Protein AF-A0A937Z540-F1 (afdb_monomer)

Nearest PDB structures (foldseek):
  5jjv-assembly1_B-2  TM=7.832E-01  e=4.335E-05  Helicobacter pylori 26695
  5jk0-assembly1_C  TM=7.609E-01  e=8.771E-05  Helicobacter pylori 26695
  5jjv-assembly1_A-2  TM=7.611E-01  e=1.133E-04  Helicobacter pylori 26695
  5jk0-assembly1_D  TM=7.315E-01  e=2.293E-04  Helicobacter pylori 26695

Solvent-accessible surface area (backbone atoms only — not comparable to full-atom values): 10907 Å² total; per-residue (Å²): 138,84,93,72,89,84,81,83,78,87,76,81,78,77,75,87,74,79,82,88,83,77,84,85,82,80,87,87,90,81,76,81,74,90,76,66,92,85,75,75,67,95,77,82,74,92,72,78,92,67,80,80,84,71,78,83,74,76,74,77,68,76,77,81,81,67,86,66,76,77,88,74,80,51,72,71,56,48,50,54,57,51,67,70,45,59,59,88,42,70,67,25,28,43,52,45,25,51,54,42,42,31,66,68,51,66,48,51,72,76,50,60,75,67,63,52,81,87,34,54,40,71,55,99,90,40,50,43,36,40,52,40,73,64,36,84,94,64,40,64,45,76,41,62,49,48,71,71,37,28,56,40,41,47,59,28,52,59,59,67,76,106

Radius of gyration: 33.43 Å; Cα contacts (8 Å, |Δi|>4): 104; chains: 1; bounding box: 80×40×74 Å

pLDDT: mean 71.73, std 20.48, range [31.3, 93.94]

Mean predicted aligned error: 18.15 Å

Sequence (162 aa):
MSWSHIRPPLAAIPPPSCGIDAPACWSLAGLCPPARLRDMMPGTCPSRYHPCGGPPVRRDRPQQTSSRAQDALTEGQLDALLDAVNARYPSGKRNLALLLVMADAGLRVSEAVSLKTTDLVVEGGQYTHINIRRGKGGKPGRVALTTRAAAKLGGWLDARAK

Structure (mmCIF, N/CA/C/O backbone):
data_AF-A0A937Z540-F1
#
_entry.id   AF-A0A937Z540-F1
#
loop_
_atom_site.group_PDB
_atom_site.id
_atom_site.type_symbol
_atom_site.label_atom_id
_atom_site.label_alt_id
_atom_site.label_comp_id
_atom_site.label_asym_id
_atom_site.label_entity_id
_atom_site.label_seq_id
_atom_site.pdbx_PDB_ins_code
_atom_site.Cartn_x
_atom_site.Cartn_y
_atom_site.Cartn_z
_atom_site.occupancy
_atom_site.B_iso_or_equiv
_atom_site.auth_seq_id
_atom_site.auth_comp_id
_atom_site.auth_asym_id
_atom_site.auth_atom_id
_atom_site.pdbx_PDB_model_num
ATOM 1 N N . MET A 1 1 ? 57.027 -16.711 -19.487 1.00 38.41 1 MET A N 1
ATOM 2 C CA . MET A 1 1 ? 57.657 -15.399 -19.758 1.00 38.41 1 MET A CA 1
ATOM 3 C C . MET A 1 1 ? 56.618 -14.334 -19.436 1.00 38.41 1 MET A C 1
ATOM 5 O O . MET A 1 1 ? 55.658 -14.185 -20.166 1.00 38.41 1 MET A O 1
ATOM 9 N N . SER A 1 2 ? 56.564 -13.919 -18.173 1.00 41.28 2 SER A N 1
ATOM 10 C CA . SER A 1 2 ? 57.190 -12.682 -17.672 1.00 41.28 2 SER A CA 1
ATOM 11 C C . SER A 1 2 ? 56.261 -11.478 -17.852 1.00 41.28 2 SER A C 1
ATOM 13 O O . SER A 1 2 ? 56.454 -10.659 -18.744 1.00 41.28 2 SER A O 1
ATOM 15 N N . TRP A 1 3 ? 55.254 -11.385 -16.981 1.00 35.97 3 TRP A N 1
ATOM 16 C CA . TRP A 1 3 ? 54.503 -10.154 -16.749 1.00 35.97 3 TRP A CA 1
ATOM 17 C C . TRP A 1 3 ? 55.115 -9.491 -15.514 1.00 35.97 3 TRP A C 1
ATOM 19 O O . TRP A 1 3 ? 54.797 -9.819 -14.372 1.00 35.97 3 TRP A O 1
ATOM 29 N N . SER A 1 4 ? 56.111 -8.655 -15.781 1.00 45.41 4 SER A N 1
ATOM 30 C CA . SER A 1 4 ? 56.871 -7.889 -14.800 1.00 45.41 4 SER A CA 1
ATOM 31 C C . SER A 1 4 ? 56.387 -6.441 -14.814 1.00 45.41 4 SER A C 1
ATOM 33 O O . SER A 1 4 ? 56.069 -5.920 -15.880 1.00 45.41 4 SER A O 1
ATOM 35 N N . HIS A 1 5 ? 56.448 -5.802 -13.639 1.00 49.25 5 HIS A N 1
ATOM 36 C CA . HIS A 1 5 ? 56.230 -4.370 -13.368 1.00 49.25 5 HIS A CA 1
ATOM 37 C C . HIS A 1 5 ? 54.733 -3.994 -13.246 1.00 49.25 5 HIS A C 1
ATOM 39 O O . HIS A 1 5 ? 53.950 -4.240 -14.144 1.00 49.25 5 HIS A O 1
ATOM 45 N N . ILE A 1 6 ? 54.210 -3.414 -12.159 1.00 50.84 6 ILE A N 1
ATOM 46 C CA . ILE A 1 6 ? 54.780 -2.490 -11.170 1.00 50.84 6 ILE A CA 1
ATOM 47 C C . ILE A 1 6 ? 54.065 -2.738 -9.822 1.00 50.84 6 ILE A C 1
ATOM 49 O O . ILE A 1 6 ? 52.863 -2.519 -9.700 1.00 50.84 6 ILE A O 1
ATOM 53 N N . ARG A 1 7 ? 54.802 -3.191 -8.799 1.00 53.50 7 ARG A N 1
ATOM 54 C CA . ARG A 1 7 ? 54.385 -3.113 -7.388 1.00 53.50 7 ARG A CA 1
ATOM 55 C C . ARG A 1 7 ? 54.994 -1.832 -6.804 1.00 53.50 7 ARG A C 1
ATOM 57 O O . ARG A 1 7 ? 56.216 -1.703 -6.885 1.00 53.50 7 ARG A O 1
ATOM 64 N N . PRO A 1 8 ? 54.217 -0.897 -6.236 1.00 59.78 8 PRO A N 1
ATOM 65 C CA . PRO A 1 8 ? 54.797 0.232 -5.517 1.00 59.78 8 PRO A CA 1
ATOM 66 C C . PRO A 1 8 ? 55.498 -0.258 -4.232 1.00 59.78 8 PRO A C 1
ATOM 68 O O . PRO A 1 8 ? 55.026 -1.213 -3.607 1.00 59.78 8 PRO A O 1
ATOM 71 N N . PRO A 1 9 ? 56.629 0.354 -3.838 1.00 55.00 9 PRO A N 1
ATOM 72 C CA . PRO A 1 9 ? 57.379 -0.042 -2.652 1.00 55.00 9 PRO A CA 1
ATOM 73 C C . PRO A 1 9 ? 56.621 0.294 -1.361 1.00 55.00 9 PRO A C 1
ATOM 75 O O . PRO A 1 9 ? 55.974 1.334 -1.247 1.00 55.00 9 PRO A O 1
ATOM 78 N N . LEU A 1 10 ? 56.751 -0.599 -0.377 1.00 51.06 10 LEU A N 1
ATOM 79 C CA . LEU A 1 10 ? 56.389 -0.389 1.024 1.00 51.06 10 LEU A CA 1
ATOM 80 C C . LEU A 1 10 ? 57.141 0.837 1.563 1.00 51.06 10 LEU A C 1
ATOM 82 O O . LEU A 1 10 ? 58.285 0.733 2.000 1.00 51.06 10 LEU A O 1
ATOM 86 N N . ALA A 1 11 ? 56.503 2.004 1.514 1.00 44.44 11 ALA A N 1
ATOM 87 C CA . ALA A 1 11 ? 56.959 3.177 2.237 1.00 44.44 11 ALA A CA 1
ATOM 88 C C . ALA A 1 11 ? 56.697 2.948 3.731 1.00 44.44 11 ALA A C 1
ATOM 90 O O . ALA A 1 11 ? 55.554 2.916 4.189 1.00 44.44 11 ALA A O 1
ATOM 91 N N . ALA A 1 12 ? 57.783 2.749 4.474 1.00 42.44 12 ALA A N 1
ATOM 92 C CA . ALA A 1 12 ? 57.807 2.807 5.923 1.00 42.44 12 ALA A CA 1
ATOM 93 C C . ALA A 1 12 ? 57.337 4.203 6.360 1.00 42.44 12 ALA A C 1
ATOM 95 O O . ALA A 1 12 ? 57.972 5.206 6.042 1.00 42.44 12 ALA A O 1
ATOM 96 N N . ILE A 1 13 ? 56.209 4.269 7.062 1.00 53.03 13 ILE A N 1
ATOM 97 C CA . ILE A 1 13 ? 55.759 5.492 7.726 1.00 53.03 13 ILE A CA 1
ATOM 98 C C . ILE A 1 13 ? 56.597 5.619 9.010 1.00 53.03 13 ILE A C 1
ATOM 100 O O . ILE A 1 13 ? 56.504 4.728 9.860 1.00 53.03 13 ILE A O 1
ATOM 104 N N . PRO A 1 14 ? 57.435 6.660 9.171 1.00 56.44 14 PRO A N 1
ATOM 105 C CA . PRO A 1 14 ? 58.132 6.900 10.429 1.00 56.44 14 PRO A CA 1
ATOM 106 C C . PRO A 1 14 ? 57.117 7.275 11.525 1.00 56.44 14 PRO A C 1
ATOM 108 O O . PRO A 1 14 ? 56.108 7.921 11.228 1.00 56.44 14 PRO A O 1
ATOM 111 N N . PRO A 1 15 ? 57.348 6.889 12.794 1.00 51.84 15 PRO A N 1
ATOM 112 C CA . PRO A 1 15 ? 56.487 7.315 13.891 1.00 51.84 15 PRO A CA 1
ATOM 113 C C . PRO A 1 15 ? 56.543 8.844 14.032 1.00 51.84 15 PRO A C 1
ATOM 115 O O . PRO A 1 15 ? 57.604 9.430 13.795 1.00 51.84 15 PRO A O 1
ATOM 118 N N . PRO A 1 16 ? 55.448 9.509 14.445 1.00 49.81 16 PRO A N 1
ATOM 119 C CA . PRO A 1 16 ? 55.516 10.911 14.817 1.00 49.81 16 PRO A CA 1
ATOM 120 C C . PRO A 1 16 ? 56.464 11.044 16.010 1.00 49.81 16 PRO A C 1
ATOM 122 O O . PRO A 1 16 ? 56.164 10.630 17.129 1.00 49.81 16 PRO A O 1
ATOM 125 N N . SER A 1 17 ? 57.638 11.599 15.734 1.00 46.19 17 SER A N 1
ATOM 126 C CA . SER A 1 17 ? 58.554 12.144 16.718 1.00 46.19 17 SER A CA 1
ATOM 127 C C . SER A 1 17 ? 57.789 13.121 17.606 1.00 46.19 17 SER A C 1
ATOM 129 O O . SER A 1 17 ? 57.283 14.138 17.128 1.00 46.19 17 SER A O 1
ATOM 131 N N . CYS A 1 18 ? 57.698 12.789 18.893 1.00 36.97 18 CYS A N 1
ATOM 132 C CA . CYS A 1 18 ? 57.311 13.710 19.948 1.00 36.97 18 CYS A CA 1
ATOM 133 C C . CYS A 1 18 ? 58.196 14.957 19.850 1.00 36.97 18 CYS A C 1
ATOM 135 O O . CYS A 1 18 ? 59.400 14.885 20.094 1.00 36.97 18 CYS A O 1
ATOM 137 N N . GLY A 1 19 ? 57.595 16.085 19.472 1.00 34.59 19 GLY A N 1
ATOM 138 C CA . GLY A 1 19 ? 58.214 17.397 19.598 1.00 34.59 19 GLY A CA 1
ATOM 139 C C . GLY A 1 19 ? 58.446 17.689 21.075 1.00 34.59 19 GLY A C 1
ATOM 140 O O . GLY A 1 19 ? 57.502 17.886 21.838 1.00 34.59 19 GLY A O 1
ATOM 141 N N . ILE A 1 20 ? 59.713 17.640 21.466 1.00 41.84 20 ILE A N 1
ATOM 142 C CA . ILE A 1 20 ? 60.233 18.142 22.729 1.00 41.84 20 ILE A CA 1
ATOM 143 C C . ILE A 1 20 ? 60.314 19.658 22.565 1.00 41.84 20 ILE A C 1
ATOM 145 O O . ILE A 1 20 ? 61.265 20.156 21.986 1.00 41.84 20 ILE A O 1
ATOM 149 N N . ASP A 1 21 ? 59.288 20.353 23.045 1.00 37.22 21 ASP A N 1
ATOM 150 C CA . ASP A 1 21 ? 59.333 21.771 23.406 1.00 37.22 21 ASP A CA 1
ATOM 151 C C . ASP A 1 21 ? 58.376 21.988 24.586 1.00 37.22 21 ASP A C 1
ATOM 153 O O . ASP A 1 21 ? 57.247 22.456 24.457 1.00 37.22 21 ASP A O 1
ATOM 157 N N . ALA A 1 22 ? 58.831 21.578 25.769 1.00 36.28 22 ALA A N 1
ATOM 158 C CA . ALA A 1 22 ? 58.337 22.087 27.043 1.00 36.28 22 ALA A CA 1
ATOM 159 C C . ALA A 1 22 ? 59.524 22.121 28.024 1.00 36.28 22 ALA A C 1
ATOM 161 O O . ALA A 1 22 ? 60.027 21.061 28.413 1.00 36.28 22 ALA A O 1
ATOM 162 N N . PRO A 1 23 ? 60.032 23.312 28.386 1.00 40.47 23 PRO A N 1
ATOM 163 C CA . PRO A 1 23 ? 61.186 23.443 29.258 1.00 40.47 23 PRO A CA 1
ATOM 164 C C . PRO A 1 23 ? 60.787 23.201 30.720 1.00 40.47 23 PRO A C 1
ATOM 166 O O . PRO A 1 23 ? 59.780 23.712 31.193 1.00 40.47 23 PRO A O 1
ATOM 169 N N . ALA A 1 24 ? 61.632 22.451 31.428 1.00 34.47 24 ALA A N 1
ATOM 170 C CA . ALA A 1 24 ? 61.810 22.482 32.879 1.00 34.47 24 ALA A CA 1
ATOM 171 C C . ALA A 1 24 ? 60.546 22.389 33.767 1.00 34.47 24 ALA A C 1
ATOM 173 O O . ALA A 1 24 ? 59.984 23.394 34.191 1.00 34.47 24 ALA A O 1
ATOM 174 N N . CYS A 1 25 ? 60.228 21.179 34.236 1.00 31.30 25 CYS A N 1
ATOM 175 C CA . CYS A 1 25 ? 59.723 21.020 35.600 1.00 31.30 25 CYS A CA 1
ATOM 176 C C . CYS A 1 25 ? 60.523 19.912 36.285 1.00 31.30 25 CYS A C 1
ATOM 178 O O . CYS A 1 25 ? 60.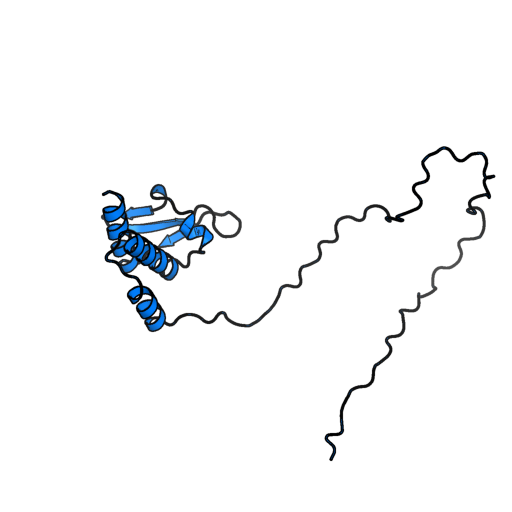553 18.762 35.849 1.00 31.30 25 CYS A O 1
ATOM 180 N N . TRP A 1 26 ? 61.286 20.332 37.286 1.00 32.59 26 TRP A N 1
ATOM 181 C CA . TRP A 1 26 ? 62.308 19.572 37.978 1.00 32.59 26 TRP A CA 1
ATOM 182 C C . TRP A 1 26 ? 61.785 18.310 38.671 1.00 32.59 26 TRP A C 1
ATOM 184 O O . TRP A 1 26 ? 60.712 18.298 39.260 1.00 32.59 26 TRP A O 1
ATOM 194 N N . SER A 1 27 ? 62.620 17.274 38.614 1.00 39.25 27 SER A N 1
ATOM 195 C CA . SER A 1 27 ? 63.119 16.493 39.751 1.00 39.25 27 SER A CA 1
ATOM 196 C C . SER A 1 27 ? 62.299 16.496 41.056 1.00 39.25 27 SER A C 1
ATOM 198 O O . SER A 1 27 ? 62.148 17.533 41.696 1.00 39.25 27 SER A O 1
ATOM 200 N N . LEU A 1 28 ? 62.001 15.266 41.499 1.00 40.47 28 LEU A N 1
ATOM 201 C CA . LEU A 1 28 ? 61.827 14.765 42.876 1.00 40.47 28 LEU A CA 1
ATOM 202 C C . LEU A 1 28 ? 60.407 14.334 43.292 1.00 40.47 28 LEU A C 1
ATOM 204 O O . LEU A 1 28 ? 59.453 15.097 43.278 1.00 40.47 28 LEU A O 1
ATOM 208 N N . ALA A 1 29 ? 60.371 13.087 43.782 1.00 44.72 29 ALA A N 1
ATOM 209 C CA . ALA A 1 29 ? 59.334 12.422 44.574 1.00 44.72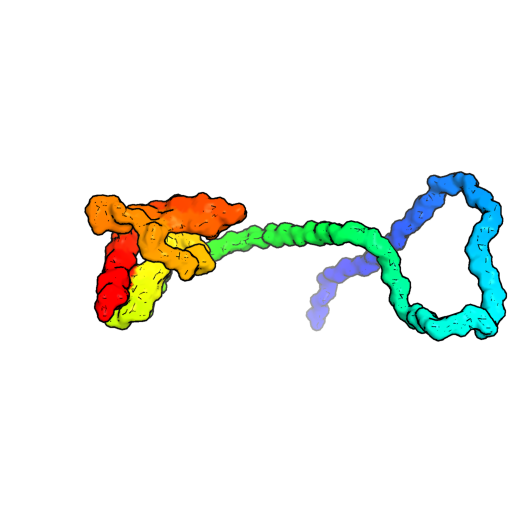 29 ALA A CA 1
ATOM 210 C C . ALA A 1 29 ? 58.083 11.897 43.840 1.00 44.72 29 ALA A C 1
ATOM 212 O O . ALA A 1 29 ? 57.005 12.477 43.867 1.00 44.72 29 ALA A O 1
ATOM 213 N N . GLY A 1 30 ? 58.216 10.689 43.290 1.00 42.25 30 GLY A N 1
ATOM 214 C CA . GLY A 1 30 ? 57.080 9.849 42.901 1.00 42.25 30 GLY A CA 1
ATOM 215 C C . GLY A 1 30 ? 57.452 8.387 42.657 1.00 42.25 30 GLY A C 1
ATOM 216 O O . GLY A 1 30 ? 56.747 7.689 41.936 1.00 42.25 30 GLY A O 1
ATOM 217 N N . LEU A 1 31 ? 58.580 7.918 43.208 1.00 44.81 31 LEU A N 1
ATOM 218 C CA . LEU A 1 31 ? 58.877 6.491 43.229 1.00 44.81 31 LEU A CA 1
ATOM 219 C C . LEU A 1 31 ? 57.956 5.840 44.255 1.00 44.81 31 LEU A C 1
ATOM 221 O O . LEU A 1 31 ? 58.011 6.152 45.444 1.00 44.81 31 LEU A O 1
ATOM 225 N N . CYS A 1 32 ? 57.115 4.934 43.770 1.00 38.69 32 CYS A N 1
ATOM 226 C CA . CYS A 1 32 ? 56.418 3.969 44.602 1.00 38.69 32 CYS A CA 1
ATOM 227 C C . CYS A 1 32 ? 57.476 3.264 45.484 1.00 38.69 32 CYS A C 1
ATOM 229 O O . CYS A 1 32 ? 58.422 2.691 44.934 1.00 38.69 32 CYS A O 1
ATOM 231 N N . PRO A 1 33 ? 57.403 3.360 46.823 1.00 52.03 33 PRO A N 1
ATOM 232 C CA . PRO A 1 33 ? 58.383 2.728 47.699 1.00 52.03 33 PRO A CA 1
ATOM 233 C C . PRO A 1 33 ? 58.306 1.197 47.565 1.00 52.03 33 PRO A C 1
ATOM 235 O O . PRO A 1 33 ? 57.225 0.665 47.299 1.00 52.03 33 PRO A O 1
ATOM 238 N N . PRO A 1 34 ? 59.407 0.453 47.787 1.00 45.34 34 PRO A N 1
ATOM 239 C CA . PRO A 1 34 ? 59.349 -1.000 47.864 1.00 45.34 34 PRO A CA 1
ATOM 240 C C . PRO A 1 34 ? 58.659 -1.395 49.178 1.00 45.34 34 PRO A C 1
ATOM 242 O O . PRO A 1 34 ? 59.303 -1.587 50.210 1.00 45.34 34 PRO A O 1
ATOM 245 N N . ALA A 1 35 ? 57.329 -1.475 49.165 1.00 44.06 35 ALA A N 1
ATOM 246 C CA . ALA A 1 35 ? 56.580 -2.031 50.281 1.00 44.06 35 ALA A CA 1
ATOM 247 C C . ALA A 1 35 ? 56.942 -3.518 50.431 1.00 44.06 35 ALA A C 1
ATOM 249 O O . ALA A 1 35 ? 56.852 -4.304 49.485 1.00 44.06 35 ALA A O 1
ATOM 250 N N . ARG A 1 36 ? 57.408 -3.884 51.631 1.00 45.50 36 ARG A N 1
ATOM 251 C CA . ARG A 1 36 ? 57.751 -5.255 52.021 1.00 45.50 36 ARG A CA 1
ATOM 252 C C . ARG A 1 36 ? 56.535 -6.165 51.833 1.00 45.50 36 ARG A C 1
ATOM 254 O O . ARG A 1 36 ? 55.421 -5.811 52.195 1.00 45.50 36 ARG A O 1
ATOM 261 N N . LEU A 1 37 ? 56.794 -7.382 51.363 1.00 45.59 37 LEU A N 1
ATOM 262 C CA . LEU A 1 37 ? 55.842 -8.446 51.007 1.00 45.59 37 LEU A CA 1
ATOM 263 C C . LEU A 1 37 ? 54.845 -8.885 52.112 1.00 45.59 37 LEU A C 1
ATOM 265 O O . LEU A 1 37 ? 54.092 -9.829 51.905 1.00 45.59 37 LEU A O 1
ATOM 269 N N . ARG A 1 38 ? 54.847 -8.275 53.302 1.00 50.31 38 ARG A N 1
ATOM 270 C CA . ARG A 1 38 ? 54.072 -8.742 54.463 1.00 50.31 38 ARG A CA 1
ATOM 271 C C . ARG A 1 38 ? 52.806 -7.930 54.763 1.00 50.31 38 ARG A C 1
ATOM 273 O O . ARG A 1 38 ? 52.045 -8.350 55.625 1.00 50.31 38 ARG A O 1
ATOM 280 N N . ASP A 1 39 ? 52.546 -6.870 53.994 1.00 50.03 39 ASP A N 1
ATOM 281 C CA . ASP A 1 39 ? 51.352 -6.015 54.125 1.00 50.03 39 ASP A CA 1
ATOM 282 C C . ASP A 1 39 ? 50.328 -6.204 52.980 1.00 50.03 39 ASP A C 1
ATOM 284 O O . ASP A 1 39 ? 49.440 -5.377 52.774 1.00 50.03 39 ASP A O 1
ATOM 288 N N . MET A 1 40 ? 50.416 -7.299 52.213 1.00 47.06 40 MET A N 1
ATOM 289 C CA . MET A 1 40 ? 49.397 -7.652 51.214 1.00 47.06 40 MET A CA 1
ATOM 290 C C . MET A 1 40 ? 48.170 -8.286 51.885 1.00 47.06 40 MET A C 1
ATOM 292 O O . MET A 1 40 ? 48.183 -9.458 52.259 1.00 47.06 40 MET A O 1
ATOM 296 N N . MET A 1 41 ? 47.082 -7.521 51.987 1.00 49.72 41 MET A N 1
ATOM 297 C CA . MET A 1 41 ? 45.735 -8.066 52.184 1.00 49.72 41 MET A CA 1
ATOM 298 C C . MET A 1 41 ? 45.281 -8.868 50.945 1.00 49.72 41 MET A C 1
ATOM 300 O O . MET A 1 41 ? 45.672 -8.530 49.823 1.00 49.72 41 MET A O 1
ATOM 304 N N . PRO A 1 42 ? 44.443 -9.913 51.097 1.00 43.38 42 PRO A N 1
ATOM 305 C CA . PRO A 1 42 ? 43.915 -10.658 49.960 1.00 43.38 42 PRO A CA 1
ATOM 306 C C . PRO A 1 42 ? 42.964 -9.763 49.155 1.00 43.38 42 PRO A C 1
ATOM 308 O O . PRO A 1 42 ? 41.976 -9.255 49.679 1.00 43.38 42 PRO A O 1
ATOM 311 N N . GLY A 1 43 ? 43.279 -9.556 47.876 1.00 49.66 43 GLY A N 1
ATOM 312 C CA . GLY A 1 43 ? 42.516 -8.664 46.993 1.00 49.66 43 GLY A CA 1
ATOM 313 C C . GLY A 1 43 ? 43.304 -8.076 45.822 1.00 49.66 43 GLY A C 1
ATOM 314 O O . GLY A 1 43 ? 42.768 -7.271 45.064 1.00 49.66 43 GLY A O 1
ATOM 315 N N . THR A 1 44 ? 44.562 -8.480 45.638 1.00 46.06 44 THR A N 1
ATOM 316 C CA . THR A 1 44 ? 45.323 -8.255 44.409 1.00 46.06 44 THR A CA 1
ATOM 317 C C . THR A 1 44 ? 44.576 -8.868 43.225 1.00 46.06 44 THR A C 1
ATOM 319 O O . THR A 1 44 ? 44.592 -10.077 43.026 1.00 46.06 44 THR A O 1
ATOM 322 N N . CYS A 1 45 ? 43.919 -8.035 42.419 1.00 41.59 45 CYS A N 1
ATOM 323 C CA . CYS A 1 45 ? 43.559 -8.397 41.055 1.00 41.59 45 CYS A CA 1
ATOM 324 C C . CYS A 1 45 ? 44.739 -7.972 40.163 1.00 41.59 45 CYS A C 1
ATOM 326 O O . CYS A 1 45 ? 44.907 -6.775 39.921 1.00 41.59 45 CYS A O 1
ATOM 328 N N . PRO A 1 46 ? 45.604 -8.898 39.704 1.00 54.06 46 PRO A N 1
ATOM 329 C CA . PRO A 1 46 ? 46.754 -8.589 38.874 1.00 54.06 46 PRO A CA 1
ATOM 330 C C . PRO A 1 46 ? 46.353 -8.826 37.420 1.00 54.06 46 PRO A C 1
ATOM 332 O O . PRO A 1 46 ? 46.783 -9.773 36.774 1.00 54.06 46 PRO A O 1
ATOM 335 N N . SER A 1 47 ? 45.428 -8.027 36.909 1.00 50.25 47 SER A N 1
ATOM 336 C CA . SER A 1 47 ? 45.114 -7.993 35.485 1.00 50.25 47 SER A CA 1
ATOM 337 C C . SER A 1 47 ? 44.210 -6.806 35.243 1.00 50.25 47 SER A C 1
ATOM 339 O O . SER A 1 47 ? 43.260 -6.609 35.999 1.00 50.25 47 SER A O 1
ATOM 341 N N . ARG A 1 48 ? 44.465 -6.096 34.138 1.00 44.56 48 ARG A N 1
ATOM 342 C CA . ARG A 1 48 ? 43.617 -5.039 33.573 1.00 44.56 48 ARG A CA 1
ATOM 343 C C . ARG A 1 48 ? 43.919 -3.642 34.124 1.00 44.56 48 ARG A C 1
ATOM 345 O O . ARG A 1 48 ? 43.126 -3.045 34.844 1.00 44.56 48 ARG A O 1
ATOM 352 N N . TYR A 1 49 ? 45.031 -3.070 33.658 1.00 49.56 49 TYR A N 1
ATOM 353 C CA . TYR A 1 49 ? 45.086 -1.629 33.399 1.00 49.56 49 TYR A CA 1
ATOM 354 C C . TYR A 1 49 ? 43.954 -1.285 32.414 1.00 49.56 49 TYR A C 1
ATOM 356 O O . TYR A 1 49 ? 44.135 -1.296 31.201 1.00 49.56 49 TYR A O 1
ATOM 364 N N . HIS A 1 50 ? 42.753 -1.049 32.934 1.00 53.97 50 HIS A N 1
ATOM 365 C CA . HIS A 1 50 ? 41.755 -0.233 32.261 1.00 53.97 50 HIS A CA 1
ATOM 366 C C . HIS A 1 50 ? 42.096 1.209 32.622 1.00 53.97 50 HIS A C 1
ATOM 368 O O . HIS A 1 50 ? 41.877 1.585 33.775 1.00 53.97 50 HIS A O 1
ATOM 374 N N . PRO A 1 51 ? 42.663 2.024 31.717 1.00 53.31 51 PRO A N 1
ATOM 375 C CA . PRO A 1 51 ? 42.737 3.445 31.983 1.00 53.31 51 PRO A CA 1
ATOM 376 C C . PRO A 1 51 ? 41.310 3.978 32.117 1.00 53.31 51 PRO A C 1
ATOM 378 O O . PRO A 1 51 ? 40.416 3.689 31.318 1.00 53.31 51 PRO A O 1
ATOM 381 N N . CYS A 1 52 ? 41.116 4.705 33.204 1.00 49.94 52 CYS A N 1
ATOM 382 C CA . CYS A 1 52 ? 39.871 5.280 33.656 1.00 49.94 52 CYS A CA 1
ATOM 383 C C . CYS A 1 52 ? 39.145 6.056 32.541 1.00 49.94 52 CYS A C 1
ATOM 385 O O . CYS A 1 52 ? 39.708 6.954 31.923 1.00 49.94 52 CYS A O 1
ATOM 387 N N . GLY A 1 53 ? 37.878 5.689 32.331 1.00 56.09 53 GLY A N 1
ATOM 388 C CA . GLY A 1 53 ? 36.762 6.499 31.828 1.00 56.09 53 GLY A CA 1
ATOM 389 C C . GLY A 1 53 ? 37.052 7.766 31.017 1.00 56.09 53 GLY A C 1
ATOM 390 O O . GLY A 1 53 ? 36.943 8.868 31.545 1.00 56.09 53 GLY A O 1
ATOM 391 N N . GLY A 1 54 ? 37.245 7.622 29.705 1.00 54.25 54 GLY A N 1
ATOM 392 C CA . GLY A 1 54 ? 36.888 8.680 28.753 1.00 54.25 54 GLY A CA 1
ATOM 393 C C . GLY A 1 54 ? 35.384 8.632 28.426 1.00 54.25 54 GLY A C 1
ATOM 394 O O . GLY A 1 54 ? 34.805 7.539 28.449 1.00 54.25 54 GLY A O 1
ATOM 395 N N . PRO A 1 55 ? 34.719 9.765 28.105 1.00 60.72 55 PRO A N 1
ATOM 396 C CA . PRO A 1 55 ? 33.369 9.725 27.545 1.00 60.72 55 PRO A CA 1
ATOM 397 C C . PRO A 1 55 ? 33.388 8.854 26.280 1.00 60.72 55 PRO A C 1
ATOM 399 O O . PRO A 1 55 ? 34.408 8.837 25.583 1.00 60.72 55 PRO A O 1
ATOM 402 N N . PRO A 1 56 ? 32.310 8.114 25.958 1.00 61.03 56 PRO A N 1
ATOM 403 C CA . PRO A 1 56 ? 32.288 7.313 24.745 1.00 61.03 56 PRO A CA 1
ATOM 404 C C . PRO A 1 56 ? 32.544 8.244 23.562 1.00 61.03 56 PRO A C 1
ATOM 406 O O . PRO A 1 56 ? 31.693 9.063 23.215 1.00 61.03 56 PRO A O 1
ATOM 409 N N . VAL A 1 57 ? 33.728 8.134 22.953 1.00 59.91 57 VAL A N 1
ATOM 410 C CA . VAL A 1 57 ? 34.010 8.785 21.679 1.00 59.91 57 VAL A CA 1
ATOM 411 C C . VAL A 1 57 ? 32.944 8.246 20.743 1.00 59.91 57 VAL A C 1
ATOM 413 O O . VAL A 1 57 ? 32.892 7.036 20.489 1.00 59.91 57 VAL A O 1
ATOM 416 N N . ARG A 1 58 ? 32.029 9.115 20.300 1.00 63.09 58 ARG A N 1
ATOM 417 C CA . ARG A 1 58 ? 31.106 8.760 19.228 1.00 63.09 58 ARG A CA 1
ATOM 418 C C . ARG A 1 58 ? 32.015 8.360 18.080 1.00 63.09 58 ARG A C 1
ATOM 420 O O . ARG A 1 58 ? 32.697 9.203 17.515 1.00 63.09 58 ARG A O 1
ATOM 427 N N . ARG A 1 59 ? 32.104 7.058 17.799 1.00 59.22 59 ARG A N 1
ATOM 428 C CA . ARG A 1 59 ? 32.680 6.602 16.541 1.00 59.22 59 ARG A CA 1
ATOM 429 C C . ARG A 1 59 ? 31.764 7.208 15.501 1.00 59.22 59 ARG A C 1
ATOM 431 O O . ARG A 1 59 ? 30.647 6.713 15.332 1.00 59.22 59 ARG A O 1
ATOM 438 N N . ASP A 1 60 ? 32.193 8.312 14.903 1.00 66.31 60 ASP A N 1
ATOM 439 C CA . ASP A 1 60 ? 31.571 8.843 13.709 1.00 66.31 60 ASP A CA 1
ATOM 440 C C . ASP A 1 60 ? 31.601 7.691 12.722 1.00 66.31 60 ASP A C 1
ATOM 442 O O . ASP A 1 60 ? 32.646 7.301 12.201 1.00 66.31 60 ASP A O 1
ATOM 446 N N . ARG A 1 61 ? 30.454 7.017 12.599 1.00 59.00 61 ARG A N 1
ATOM 447 C CA . ARG A 1 61 ? 30.295 5.941 11.640 1.00 59.00 61 ARG A CA 1
ATOM 448 C C . ARG A 1 61 ? 30.591 6.615 10.307 1.00 59.00 61 ARG A C 1
ATOM 450 O O . ARG A 1 61 ? 29.858 7.554 9.985 1.00 59.00 61 ARG A O 1
ATOM 457 N N . PRO A 1 62 ? 31.633 6.195 9.567 1.00 57.44 62 PRO A N 1
ATOM 458 C CA . PRO A 1 62 ? 31.875 6.766 8.257 1.00 57.44 62 PRO A CA 1
ATOM 459 C C . PRO A 1 62 ? 30.564 6.629 7.493 1.00 57.44 62 PRO A C 1
ATOM 461 O O . PRO A 1 62 ? 30.003 5.529 7.416 1.00 57.44 62 PRO A O 1
ATOM 464 N N . GLN A 1 63 ? 30.004 7.755 7.044 1.00 63.91 63 GLN A N 1
ATOM 465 C CA . GLN A 1 63 ? 28.830 7.696 6.192 1.00 63.91 63 GLN A CA 1
ATOM 466 C C . GLN A 1 63 ? 29.283 6.921 4.962 1.00 63.91 63 GLN A C 1
ATOM 468 O O . GLN A 1 63 ? 30.164 7.375 4.238 1.00 63.91 63 GLN A O 1
ATOM 473 N N . GLN A 1 64 ? 28.756 5.708 4.788 1.00 61.81 64 GLN A N 1
ATOM 474 C CA . GLN A 1 64 ? 28.972 4.938 3.576 1.00 61.81 64 GLN A CA 1
ATOM 475 C C . GLN A 1 64 ? 28.341 5.736 2.438 1.00 61.81 64 GLN A C 1
ATOM 477 O O . GLN A 1 64 ? 27.158 5.600 2.145 1.00 61.81 64 GLN A O 1
ATOM 482 N N . THR A 1 65 ? 29.128 6.596 1.802 1.00 56.81 65 THR A N 1
ATOM 483 C CA . THR A 1 65 ? 28.789 7.240 0.538 1.00 56.81 65 THR A CA 1
ATOM 484 C C . THR A 1 65 ? 29.018 6.228 -0.577 1.00 56.81 65 THR A C 1
ATOM 486 O O . THR A 1 65 ? 29.830 6.414 -1.476 1.00 56.81 65 THR A O 1
ATOM 489 N N . SER A 1 66 ? 28.310 5.097 -0.518 1.00 57.81 66 SER A N 1
ATOM 490 C CA . SER A 1 66 ? 28.200 4.230 -1.681 1.00 57.81 66 SER A CA 1
ATOM 491 C C . SER A 1 66 ? 27.244 4.913 -2.649 1.00 57.81 66 SER A C 1
ATOM 493 O O . SER A 1 66 ? 26.030 4.766 -2.535 1.00 57.81 66 SER A O 1
ATOM 495 N N . SER A 1 67 ? 27.785 5.659 -3.607 1.00 62.78 67 SER A N 1
ATOM 496 C CA . SER A 1 67 ? 27.059 6.239 -4.743 1.00 62.78 67 SER A CA 1
ATOM 497 C C . SER A 1 67 ? 26.578 5.176 -5.743 1.00 62.78 67 SER A C 1
ATOM 499 O O . SER A 1 67 ? 26.521 5.417 -6.945 1.00 62.78 67 SER A O 1
ATOM 501 N N . ARG A 1 68 ? 26.213 3.982 -5.263 1.00 64.62 68 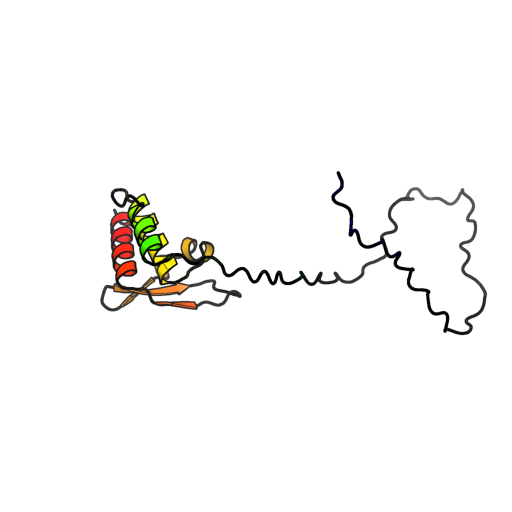ARG A N 1
ATOM 502 C CA . ARG A 1 68 ? 25.408 3.052 -6.044 1.00 64.62 68 ARG A CA 1
ATOM 503 C C . ARG A 1 68 ? 23.966 3.475 -5.844 1.00 64.62 68 ARG A C 1
ATOM 505 O O . ARG A 1 68 ? 23.396 3.239 -4.779 1.00 64.62 68 ARG A O 1
ATOM 512 N N . ALA A 1 69 ? 23.418 4.160 -6.844 1.00 73.31 69 ALA A N 1
ATOM 513 C CA . ALA A 1 69 ? 21.978 4.318 -6.944 1.00 73.31 69 ALA A CA 1
ATOM 514 C C . ALA A 1 69 ? 21.345 2.928 -6.795 1.00 73.31 69 ALA A C 1
ATOM 516 O O . ALA A 1 69 ? 21.860 1.948 -7.331 1.00 73.31 69 ALA A O 1
ATOM 517 N N . GLN A 1 70 ? 20.297 2.830 -5.985 1.00 76.81 70 GLN A N 1
ATOM 518 C CA . GLN A 1 70 ? 19.549 1.586 -5.877 1.00 76.81 70 GLN A CA 1
ATOM 519 C C . GLN A 1 70 ? 18.873 1.342 -7.226 1.00 76.81 70 GLN A C 1
ATOM 521 O O . GLN A 1 70 ? 18.237 2.260 -7.748 1.00 76.81 70 GLN A O 1
ATOM 526 N N . ASP A 1 71 ? 19.025 0.140 -7.780 1.00 83.75 71 ASP A N 1
ATOM 527 C CA . ASP A 1 71 ? 18.348 -0.229 -9.020 1.00 83.75 71 ASP A CA 1
ATOM 528 C C . ASP A 1 71 ? 16.834 -0.160 -8.789 1.00 83.75 71 ASP A C 1
ATOM 530 O O . ASP A 1 71 ? 16.273 -0.896 -7.971 1.00 83.75 71 ASP A O 1
ATOM 534 N N . ALA A 1 72 ? 16.186 0.784 -9.467 1.00 84.31 72 ALA A N 1
ATOM 535 C CA . ALA A 1 72 ? 14.746 0.961 -9.406 1.00 84.31 72 ALA A CA 1
ATOM 536 C C . ALA A 1 72 ? 14.066 0.015 -10.400 1.00 84.31 72 ALA A C 1
ATOM 538 O O . ALA A 1 72 ? 14.544 -0.180 -11.519 1.00 84.31 72 ALA A O 1
ATOM 539 N N . LEU A 1 73 ? 12.931 -0.552 -9.992 1.00 86.50 73 LEU A N 1
ATOM 540 C CA . LEU A 1 73 ? 12.091 -1.352 -10.877 1.00 86.50 73 LEU A CA 1
ATOM 541 C C . LEU A 1 73 ? 11.456 -0.450 -11.937 1.00 86.50 73 LEU A C 1
ATOM 543 O O . LEU A 1 73 ? 10.966 0.636 -11.623 1.00 86.50 73 LEU A O 1
ATOM 547 N N . THR A 1 74 ? 11.427 -0.919 -13.183 1.00 92.06 74 THR A N 1
ATOM 548 C CA . THR A 1 74 ? 10.601 -0.296 -14.221 1.00 92.06 74 THR A CA 1
ATOM 549 C C . THR A 1 74 ? 9.127 -0.645 -14.010 1.00 92.06 74 THR A C 1
ATOM 551 O O . THR A 1 74 ? 8.796 -1.628 -13.344 1.00 92.06 74 THR A O 1
ATOM 554 N N . GLU A 1 75 ? 8.222 0.134 -14.603 1.00 88.75 75 GLU A N 1
ATOM 555 C CA . GLU A 1 75 ? 6.775 -0.096 -14.489 1.00 88.75 75 GLU A CA 1
ATOM 556 C C . GLU A 1 75 ? 6.372 -1.502 -14.967 1.00 88.75 75 GLU A C 1
ATOM 558 O O . GLU A 1 75 ? 5.686 -2.227 -14.252 1.00 88.75 75 GLU A O 1
ATOM 563 N N . GLY A 1 76 ? 6.915 -1.960 -16.102 1.00 91.88 76 GLY A N 1
ATOM 564 C CA . GLY A 1 76 ? 6.652 -3.313 -16.605 1.00 91.88 76 GLY A CA 1
ATOM 565 C C . GLY A 1 76 ? 7.188 -4.429 -15.698 1.00 91.88 76 GLY A C 1
ATOM 566 O O . GLY A 1 76 ? 6.580 -5.493 -15.602 1.00 91.88 76 GLY A O 1
ATOM 567 N N . GLN A 1 77 ? 8.301 -4.199 -14.992 1.00 92.62 77 GLN A N 1
ATOM 568 C CA . GLN A 1 77 ? 8.807 -5.153 -13.998 1.00 92.62 77 GLN A CA 1
ATOM 569 C C . GLN A 1 77 ? 7.921 -5.195 -12.751 1.00 92.62 77 GLN A C 1
ATOM 571 O O . GLN A 1 77 ? 7.717 -6.268 -12.182 1.00 92.62 77 GLN A O 1
ATOM 576 N N . LEU A 1 78 ? 7.388 -4.044 -12.330 1.00 91.88 78 LEU A N 1
ATOM 577 C CA . LEU A 1 78 ? 6.434 -3.970 -11.230 1.00 91.88 78 LEU A CA 1
ATOM 578 C C . LEU A 1 78 ? 5.139 -4.711 -11.580 1.00 91.88 78 LEU A C 1
ATOM 580 O O . LEU A 1 78 ? 4.664 -5.507 -10.773 1.00 91.88 78 LEU A O 1
ATOM 584 N N . ASP A 1 79 ? 4.599 -4.510 -12.780 1.00 91.69 79 ASP A N 1
ATOM 585 C CA . ASP A 1 79 ? 3.396 -5.215 -13.225 1.00 91.69 79 ASP A CA 1
ATOM 586 C C . ASP A 1 79 ? 3.620 -6.730 -13.308 1.00 91.69 79 ASP A C 1
ATOM 588 O O . ASP A 1 79 ? 2.827 -7.493 -12.758 1.00 91.69 79 ASP A O 1
ATOM 592 N N . ALA A 1 80 ? 4.755 -7.175 -13.860 1.00 93.25 80 ALA A N 1
ATOM 593 C CA . ALA A 1 80 ? 5.115 -8.593 -13.877 1.00 93.25 80 ALA A CA 1
ATOM 594 C C . ALA A 1 80 ? 5.223 -9.197 -12.462 1.00 93.25 80 ALA A C 1
ATOM 596 O O . ALA A 1 80 ? 4.822 -10.341 -12.235 1.00 93.25 80 ALA A O 1
ATOM 597 N N . LEU A 1 81 ? 5.736 -8.432 -11.491 1.00 92.44 81 LEU A N 1
ATOM 598 C CA . LEU A 1 81 ? 5.803 -8.853 -10.090 1.00 92.44 81 LEU A CA 1
ATOM 599 C C . LEU A 1 81 ? 4.406 -8.981 -9.467 1.00 92.44 81 LEU A C 1
ATOM 601 O O . LEU A 1 81 ? 4.148 -9.927 -8.721 1.00 92.44 81 LEU A O 1
ATOM 605 N N . LEU A 1 82 ? 3.513 -8.034 -9.759 1.00 91.62 82 LEU A N 1
ATOM 606 C CA . LEU A 1 82 ? 2.141 -8.044 -9.257 1.00 91.62 82 LEU A CA 1
ATOM 607 C C . LEU A 1 82 ? 1.326 -9.197 -9.862 1.00 91.62 82 LEU A C 1
ATOM 609 O O . LEU A 1 82 ? 0.570 -9.843 -9.135 1.00 91.62 82 LEU A O 1
ATOM 613 N N . ASP A 1 83 ? 1.523 -9.497 -11.146 1.00 91.69 83 ASP A N 1
ATOM 614 C CA . ASP A 1 83 ? 0.837 -10.582 -11.859 1.00 91.69 83 ASP A CA 1
ATOM 615 C C . ASP A 1 83 ? 1.290 -11.977 -11.414 1.00 91.69 83 ASP A C 1
ATOM 617 O O . ASP A 1 83 ? 0.510 -12.932 -11.440 1.00 91.69 83 ASP A O 1
ATOM 621 N N . ALA A 1 84 ? 2.524 -12.105 -10.919 1.00 92.94 84 ALA A N 1
ATOM 622 C CA . ALA A 1 84 ? 3.016 -13.344 -10.317 1.00 92.94 84 ALA A CA 1
ATOM 623 C C . ALA A 1 84 ? 2.235 -13.745 -9.044 1.00 92.94 84 ALA A C 1
ATOM 625 O O . ALA A 1 84 ? 2.274 -14.906 -8.623 1.00 92.94 84 ALA A O 1
ATOM 626 N N . VAL A 1 85 ? 1.522 -12.808 -8.404 1.00 92.62 85 VAL A N 1
ATOM 627 C CA . VAL A 1 85 ? 0.785 -13.065 -7.162 1.00 92.62 85 VAL A CA 1
ATOM 628 C C . VAL A 1 85 ? -0.591 -13.661 -7.453 1.00 92.62 85 VAL A C 1
ATOM 630 O O . VAL A 1 85 ? -1.482 -13.029 -8.017 1.00 92.62 85 VAL A O 1
ATOM 633 N N . ASN A 1 86 ? -0.829 -14.877 -6.960 1.00 90.06 86 ASN A N 1
ATOM 634 C CA . ASN A 1 86 ? -2.112 -15.552 -7.135 1.00 90.06 86 ASN A CA 1
ATOM 635 C C . ASN A 1 86 ? -3.229 -14.945 -6.259 1.00 90.06 86 ASN A C 1
ATOM 637 O O . ASN A 1 86 ? -3.406 -15.324 -5.101 1.00 90.06 86 ASN A O 1
ATOM 641 N N . ALA A 1 87 ? -4.051 -14.066 -6.836 1.00 87.00 87 ALA A N 1
ATOM 642 C CA . ALA A 1 87 ? -5.166 -13.397 -6.156 1.00 87.00 87 ALA A CA 1
ATOM 643 C C . ALA A 1 87 ? -6.406 -14.282 -5.875 1.00 87.00 87 ALA A C 1
ATOM 645 O O . ALA A 1 87 ? -7.405 -13.777 -5.350 1.00 87.00 87 ALA A O 1
ATOM 646 N N . ARG A 1 88 ? -6.382 -15.586 -6.201 1.00 86.19 88 ARG A N 1
ATOM 647 C CA . ARG A 1 88 ? -7.502 -16.506 -5.902 1.00 86.19 88 ARG A CA 1
ATOM 648 C C . ARG A 1 88 ? -7.664 -16.749 -4.403 1.00 86.19 88 ARG A C 1
ATOM 650 O O . ARG A 1 88 ? -8.784 -16.902 -3.927 1.00 86.19 88 ARG A O 1
ATOM 657 N N . TYR A 1 89 ? -6.559 -16.746 -3.661 1.00 88.44 89 TYR A N 1
ATOM 658 C CA . TYR A 1 89 ? -6.556 -16.964 -2.217 1.00 88.44 89 TYR A CA 1
ATOM 659 C C . TYR A 1 89 ? -6.599 -15.634 -1.446 1.00 88.44 89 TYR A C 1
ATOM 661 O O . TYR A 1 89 ? -6.039 -14.636 -1.909 1.00 88.44 89 TYR A O 1
ATOM 669 N N . PRO A 1 90 ? -7.198 -15.595 -0.240 1.00 87.88 90 PRO A N 1
ATOM 670 C CA . PRO A 1 90 ? -7.235 -14.384 0.587 1.00 87.88 90 PRO A CA 1
ATOM 671 C C . PRO A 1 90 ? -5.831 -13.889 0.979 1.00 87.88 90 PRO A C 1
ATOM 673 O O . PRO A 1 90 ? -5.595 -12.682 1.041 1.00 87.88 90 PRO A O 1
ATOM 676 N N . SER A 1 91 ? -4.870 -14.802 1.158 1.00 90.31 91 SER A N 1
ATOM 677 C CA . SER A 1 91 ? -3.452 -14.472 1.351 1.00 90.31 91 SER A CA 1
ATOM 678 C C . SER A 1 91 ? -2.841 -13.778 0.129 1.00 90.31 91 SER A C 1
ATOM 680 O O . SER A 1 91 ? -2.102 -12.809 0.273 1.00 90.31 91 SER A O 1
ATOM 682 N N . GLY A 1 92 ? -3.193 -14.217 -1.079 1.00 91.44 92 GLY A N 1
ATOM 683 C CA . GLY A 1 92 ? -2.744 -13.589 -2.318 1.00 91.44 92 GLY A CA 1
ATOM 684 C C . GLY A 1 92 ? -3.320 -12.190 -2.513 1.00 91.44 92 GLY A C 1
ATOM 685 O O . GLY A 1 92 ? -2.579 -11.268 -2.841 1.00 91.44 92 GLY A O 1
ATOM 686 N N . LYS A 1 93 ? -4.611 -11.993 -2.210 1.00 91.69 93 LYS A N 1
ATOM 687 C CA . LYS A 1 93 ? -5.237 -10.656 -2.212 1.00 91.69 93 LYS A CA 1
ATOM 688 C C . LYS A 1 93 ? -4.547 -9.705 -1.236 1.00 91.69 93 LYS A C 1
ATOM 690 O O . LYS A 1 93 ? -4.302 -8.553 -1.584 1.00 91.69 93 LYS A O 1
ATOM 695 N N . ARG A 1 94 ? -4.185 -10.202 -0.046 1.00 92.50 94 ARG A N 1
ATOM 696 C CA . ARG A 1 94 ? -3.401 -9.446 0.939 1.00 92.50 94 ARG A CA 1
ATOM 697 C C . ARG A 1 94 ? -2.047 -9.028 0.372 1.00 92.50 94 ARG A C 1
ATOM 699 O O . ARG A 1 94 ? -1.695 -7.859 0.469 1.00 92.50 94 ARG A O 1
ATOM 706 N N . ASN A 1 95 ? -1.296 -9.973 -0.189 1.00 93.94 95 ASN A N 1
ATOM 707 C CA . ASN A 1 95 ? 0.050 -9.713 -0.700 1.00 93.94 95 ASN A CA 1
ATOM 708 C C . ASN A 1 95 ? 0.020 -8.722 -1.864 1.00 93.94 95 ASN A C 1
ATOM 710 O O . ASN A 1 95 ? 0.808 -7.783 -1.880 1.00 93.94 95 ASN A O 1
ATOM 714 N N . LEU A 1 96 ? -0.930 -8.885 -2.786 1.00 93.62 96 LEU A N 1
ATOM 715 C CA . LEU A 1 96 ? -1.104 -7.985 -3.920 1.00 93.62 96 LEU A CA 1
ATOM 716 C C . LEU A 1 96 ? -1.466 -6.566 -3.461 1.00 93.62 96 LEU A C 1
ATOM 718 O O . LEU A 1 96 ? -0.850 -5.606 -3.916 1.00 93.62 96 LEU A O 1
ATOM 722 N N . ALA A 1 97 ? -2.413 -6.424 -2.526 1.00 92.94 97 ALA A N 1
ATOM 723 C CA . ALA A 1 97 ? -2.764 -5.121 -1.963 1.00 92.94 97 ALA A CA 1
ATOM 724 C C . ALA A 1 97 ? -1.575 -4.474 -1.229 1.00 92.94 97 ALA A C 1
ATOM 726 O O . ALA A 1 97 ? -1.330 -3.283 -1.392 1.00 92.94 97 ALA A O 1
ATOM 727 N N . LEU A 1 98 ? -0.810 -5.254 -0.458 1.00 92.81 98 LEU A N 1
ATOM 728 C CA . LEU A 1 98 ? 0.347 -4.758 0.288 1.00 92.81 98 LEU A CA 1
ATOM 729 C C . LEU A 1 98 ? 1.470 -4.276 -0.639 1.00 92.81 98 LEU A C 1
ATOM 731 O O . LEU A 1 98 ? 1.981 -3.178 -0.439 1.00 92.81 98 LEU A O 1
ATOM 735 N N . LEU A 1 99 ? 1.837 -5.073 -1.648 1.00 93.12 99 LEU A N 1
ATOM 736 C CA . LEU A 1 99 ? 2.878 -4.715 -2.617 1.00 93.12 99 LEU A CA 1
ATOM 737 C C . LEU A 1 99 ? 2.514 -3.443 -3.378 1.00 93.12 99 LEU A C 1
ATOM 739 O O . LEU A 1 99 ? 3.351 -2.557 -3.525 1.00 93.12 99 LEU A O 1
ATOM 743 N N . LEU A 1 100 ? 1.258 -3.330 -3.806 1.00 92.38 100 LEU A N 1
ATOM 744 C CA . LEU A 1 100 ? 0.788 -2.172 -4.551 1.00 92.38 100 LEU A CA 1
ATOM 745 C C . LEU A 1 100 ? 0.764 -0.903 -3.688 1.00 92.38 100 LEU A C 1
ATOM 747 O O . LEU A 1 100 ? 1.241 0.138 -4.120 1.00 92.38 100 LEU A O 1
ATOM 751 N N . VAL A 1 101 ? 0.295 -0.995 -2.439 1.00 91.62 101 VAL A N 1
ATOM 752 C CA . VAL A 1 101 ? 0.355 0.131 -1.490 1.00 91.62 101 VAL A CA 1
ATOM 753 C C . VAL A 1 101 ? 1.802 0.550 -1.224 1.00 91.62 101 VAL A C 1
ATOM 755 O O . VAL A 1 101 ? 2.087 1.740 -1.138 1.00 91.62 101 VAL A O 1
ATOM 758 N N . MET A 1 102 ? 2.727 -0.402 -1.102 1.00 92.06 102 MET A N 1
ATOM 759 C CA . MET A 1 102 ? 4.144 -0.087 -0.921 1.00 92.06 102 MET A CA 1
ATOM 760 C C . MET A 1 102 ? 4.756 0.593 -2.148 1.00 92.06 102 MET A C 1
ATOM 762 O O . MET A 1 102 ? 5.532 1.530 -1.973 1.00 92.06 102 MET A O 1
ATOM 766 N N . ALA A 1 103 ? 4.407 0.142 -3.354 1.00 91.31 103 ALA A N 1
ATOM 767 C CA . ALA A 1 103 ? 4.891 0.723 -4.601 1.00 91.31 103 ALA A CA 1
ATOM 768 C C . ALA A 1 103 ? 4.362 2.151 -4.807 1.00 91.31 103 ALA A C 1
ATOM 770 O O . ALA A 1 103 ? 5.146 3.052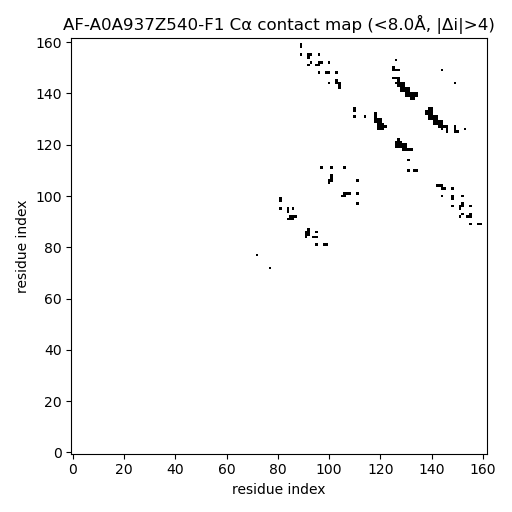 -5.089 1.00 91.31 103 ALA A O 1
ATOM 771 N N . ASP A 1 104 ? 3.066 2.372 -4.577 1.00 88.44 104 ASP A N 1
ATOM 772 C CA . ASP A 1 104 ? 2.420 3.666 -4.812 1.00 88.44 104 ASP A CA 1
ATOM 773 C C . ASP A 1 104 ? 2.759 4.705 -3.738 1.00 88.44 104 ASP A C 1
ATOM 775 O O . ASP A 1 104 ? 3.053 5.858 -4.044 1.00 88.44 104 ASP A O 1
ATOM 779 N N . ALA A 1 105 ? 2.714 4.311 -2.462 1.00 87.25 105 ALA A N 1
ATOM 780 C CA . ALA A 1 105 ? 2.940 5.229 -1.346 1.00 87.25 105 ALA A CA 1
ATOM 781 C C . ALA A 1 105 ? 4.415 5.294 -0.904 1.00 87.25 105 ALA A C 1
ATOM 783 O O . ALA A 1 105 ? 4.756 6.078 -0.015 1.00 87.25 105 ALA A O 1
ATOM 784 N N . GLY A 1 106 ? 5.296 4.467 -1.477 1.00 88.25 106 GLY A N 1
ATOM 785 C CA . GLY A 1 106 ? 6.721 4.434 -1.132 1.00 88.25 106 GLY A CA 1
ATOM 786 C C . GLY A 1 106 ? 6.991 4.067 0.332 1.00 88.25 106 GLY A C 1
ATOM 787 O O . GLY A 1 106 ? 7.969 4.530 0.926 1.00 88.25 106 GLY A O 1
ATOM 788 N N . LEU A 1 107 ? 6.104 3.275 0.944 1.00 88.50 107 LEU A N 1
ATOM 789 C CA . LEU A 1 107 ? 6.209 2.901 2.355 1.00 88.50 107 LEU A CA 1
ATOM 790 C C . LEU A 1 107 ? 7.340 1.902 2.577 1.00 88.50 107 LEU A C 1
ATOM 792 O O . LEU A 1 107 ? 7.514 0.942 1.822 1.00 88.50 107 LEU A O 1
ATOM 796 N N . ARG A 1 108 ? 8.063 2.052 3.690 1.00 88.50 108 ARG A N 1
ATOM 797 C CA . ARG A 1 108 ? 8.995 1.006 4.129 1.00 88.50 108 ARG A CA 1
ATOM 798 C C . ARG A 1 108 ? 8.222 -0.229 4.571 1.00 88.50 108 ARG A C 1
ATOM 800 O O . ARG A 1 108 ? 7.129 -0.121 5.121 1.00 88.50 108 ARG A O 1
ATOM 807 N N . VAL A 1 109 ? 8.853 -1.400 4.460 1.00 89.75 109 VAL A N 1
ATOM 808 C CA . VAL A 1 109 ? 8.285 -2.675 4.940 1.00 89.75 109 VAL A CA 1
ATOM 809 C C . VAL A 1 109 ? 7.789 -2.553 6.387 1.00 89.75 109 VAL A C 1
ATOM 811 O O . VAL A 1 109 ? 6.670 -2.953 6.687 1.00 89.75 109 VAL A O 1
ATOM 814 N N . SER A 1 110 ? 8.583 -1.947 7.279 1.00 87.94 110 SER A N 1
ATOM 815 C CA . SER A 1 110 ? 8.229 -1.769 8.696 1.00 87.94 110 SER A CA 1
ATOM 816 C C . SER A 1 110 ? 7.028 -0.845 8.922 1.00 87.94 110 SER A C 1
ATOM 818 O O . SER A 1 11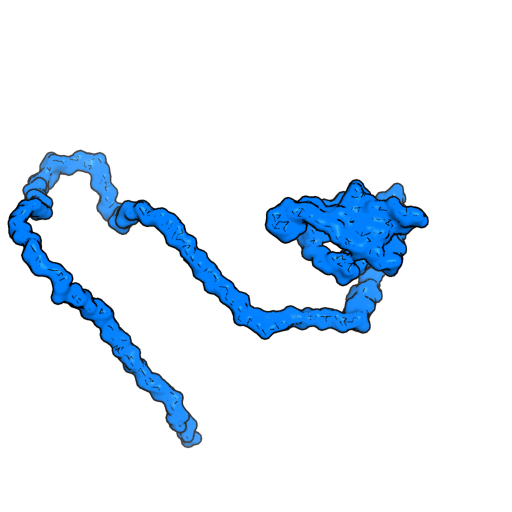0 ? 6.251 -1.059 9.854 1.00 87.94 110 SER A O 1
ATOM 820 N N . GLU A 1 111 ? 6.865 0.175 8.081 1.00 89.31 111 GLU A N 1
ATOM 821 C CA . GLU A 1 111 ? 5.732 1.101 8.122 1.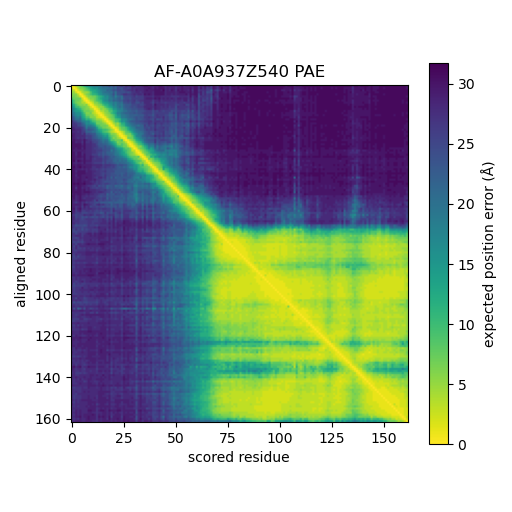00 89.31 111 GLU A CA 1
ATOM 822 C C . GLU A 1 111 ? 4.473 0.393 7.604 1.00 89.31 111 GLU A C 1
ATOM 824 O O . GLU A 1 111 ? 3.446 0.419 8.279 1.00 89.31 111 GLU A O 1
ATOM 829 N N . ALA A 1 112 ? 4.582 -0.327 6.482 1.00 89.31 112 ALA A N 1
ATOM 830 C CA . ALA A 1 112 ? 3.483 -1.043 5.839 1.00 89.31 112 ALA A CA 1
ATOM 831 C C . ALA A 1 112 ? 2.892 -2.164 6.717 1.00 89.31 112 ALA A C 1
ATOM 833 O O . ALA A 1 112 ? 1.674 -2.283 6.832 1.00 89.31 112 ALA A O 1
ATOM 834 N N . VAL A 1 113 ? 3.728 -2.957 7.402 1.00 89.62 113 VAL A N 1
ATOM 835 C CA . VAL A 1 113 ? 3.244 -4.018 8.315 1.00 89.62 113 VAL A CA 1
ATOM 836 C C . VAL A 1 113 ? 2.631 -3.477 9.608 1.00 89.62 113 VAL A C 1
ATOM 838 O O . VAL A 1 113 ? 1.873 -4.185 10.268 1.00 89.62 113 VAL A O 1
ATOM 841 N N . SER A 1 114 ? 2.957 -2.237 9.979 1.00 88.25 114 SER A N 1
ATOM 842 C CA . SER A 1 114 ? 2.448 -1.588 11.192 1.00 88.25 114 SER A CA 1
ATOM 843 C C . SER A 1 114 ? 1.131 -0.837 10.966 1.00 88.25 114 SER A C 1
ATOM 845 O O . SER A 1 114 ? 0.581 -0.291 11.928 1.00 88.25 114 SER A O 1
ATOM 847 N N . LEU A 1 115 ? 0.637 -0.782 9.723 1.00 89.56 115 LEU A N 1
ATOM 848 C CA . LEU A 1 115 ? -0.600 -0.091 9.367 1.00 89.56 115 LEU A CA 1
ATOM 849 C C . LEU A 1 115 ? -1.817 -0.733 10.031 1.00 89.56 115 LEU A C 1
ATOM 851 O O . LEU A 1 115 ? -1.985 -1.956 10.040 1.00 89.56 115 LEU A O 1
ATOM 855 N N . LYS A 1 116 ? -2.707 0.115 10.547 1.00 88.69 116 LYS A N 1
ATOM 856 C CA . LYS A 1 116 ? -4.015 -0.293 11.062 1.00 88.69 116 LYS A CA 1
ATOM 857 C C . LYS A 1 116 ? -5.129 0.172 10.133 1.00 88.69 116 LYS A C 1
ATOM 859 O O . LYS A 1 116 ? -4.985 1.137 9.394 1.00 88.69 116 LYS A O 1
ATOM 864 N N . THR A 1 117 ? -6.287 -0.476 10.228 1.00 87.50 117 THR A N 1
ATOM 865 C CA . THR A 1 117 ? -7.499 -0.061 9.499 1.00 87.50 117 THR A CA 1
ATOM 866 C C . THR A 1 117 ? -7.972 1.339 9.893 1.00 87.50 117 THR A C 1
ATOM 868 O O . THR A 1 117 ? -8.551 2.028 9.068 1.00 87.50 117 THR A O 1
ATOM 871 N N . THR A 1 118 ? -7.673 1.786 11.117 1.00 88.75 118 THR A N 1
ATOM 872 C CA . THR A 1 118 ? -7.951 3.150 11.605 1.00 88.75 118 THR A CA 1
ATOM 873 C C . THR A 1 118 ? -7.109 4.228 10.932 1.00 88.75 118 THR A C 1
ATOM 875 O O . THR A 1 118 ? -7.434 5.406 11.025 1.00 88.75 118 THR A O 1
ATOM 878 N N . ASP A 1 119 ? -5.999 3.840 10.305 1.00 89.56 119 ASP A N 1
ATOM 879 C CA . ASP A 1 119 ? -5.054 4.772 9.694 1.00 89.56 119 ASP A CA 1
ATOM 880 C C . ASP A 1 119 ? -5.432 5.092 8.235 1.00 89.56 119 ASP A C 1
ATOM 882 O O . ASP A 1 119 ? -4.837 5.981 7.621 1.00 89.56 119 ASP A O 1
ATOM 886 N N . LEU A 1 120 ? -6.422 4.378 7.687 1.00 89.44 120 LEU A N 1
ATOM 887 C CA . LEU A 1 120 ? -6.952 4.561 6.340 1.00 89.44 120 LEU A CA 1
ATOM 888 C C . LEU A 1 120 ? -8.014 5.664 6.341 1.00 89.44 120 LEU A C 1
ATOM 890 O O . LEU A 1 120 ? -8.988 5.597 7.089 1.00 89.44 120 LEU A O 1
ATOM 894 N N . VAL A 1 121 ? -7.839 6.663 5.480 1.00 90.12 121 VAL A N 1
ATOM 895 C CA . VAL A 1 121 ? -8.807 7.748 5.291 1.00 90.12 121 VAL A CA 1
ATOM 896 C C . VAL A 1 121 ? -9.659 7.442 4.068 1.00 90.12 121 VAL A C 1
ATOM 898 O O . VAL A 1 121 ? -9.131 7.224 2.974 1.00 90.12 121 VAL A O 1
ATOM 901 N N . VAL A 1 122 ? -10.975 7.443 4.269 1.00 88.62 122 VAL A N 1
ATOM 902 C CA . VAL A 1 122 ? -11.970 7.231 3.218 1.00 88.62 122 VAL A CA 1
ATOM 903 C C . VAL A 1 122 ? -12.662 8.553 2.924 1.00 88.62 122 VAL A C 1
ATOM 905 O O . VAL A 1 122 ? -13.241 9.157 3.824 1.00 88.62 122 VAL A O 1
ATOM 908 N N . GLU A 1 123 ? -12.633 8.979 1.666 1.00 86.00 123 GLU A N 1
ATOM 909 C CA . GLU A 1 123 ? -13.354 10.157 1.179 1.00 86.00 123 GLU A CA 1
ATOM 910 C C . GLU A 1 123 ? -14.149 9.745 -0.066 1.00 86.00 123 GLU A C 1
ATOM 912 O O . GLU A 1 123 ? -13.638 9.046 -0.938 1.00 86.00 123 GLU A O 1
ATOM 917 N N . GLY A 1 124 ? -15.434 10.104 -0.135 1.00 80.00 124 GLY A N 1
ATOM 918 C CA . GLY A 1 124 ? -16.274 9.779 -1.299 1.00 80.00 124 GLY A CA 1
ATOM 919 C C . GLY A 1 124 ? -16.441 8.278 -1.592 1.00 80.00 124 GLY A C 1
ATOM 920 O O . GLY A 1 124 ? -16.722 7.907 -2.727 1.00 80.00 124 GLY A O 1
ATOM 921 N N . GLY A 1 125 ? -16.245 7.408 -0.595 1.00 79.75 125 GLY A N 1
ATOM 922 C CA . GLY A 1 125 ? -16.345 5.951 -0.751 1.00 79.75 125 GLY A CA 1
ATOM 923 C C . GLY A 1 125 ? -15.081 5.270 -1.289 1.00 79.75 125 GLY A C 1
ATOM 924 O O . GLY A 1 125 ? -15.109 4.066 -1.532 1.00 79.75 125 GLY A O 1
ATOM 925 N N . GLN A 1 126 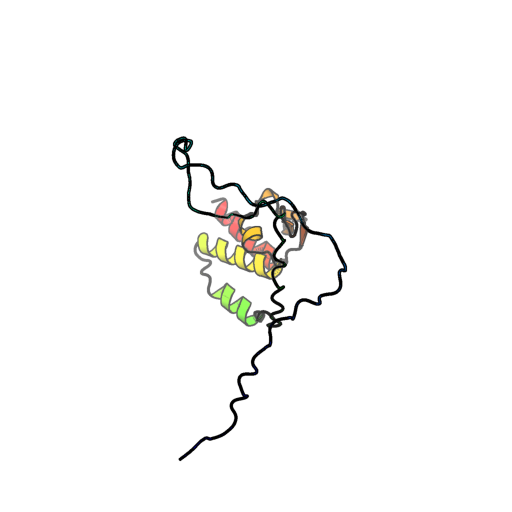? -13.972 6.000 -1.448 1.00 82.31 126 GLN A N 1
ATOM 926 C CA . GLN A 1 126 ? -12.677 5.439 -1.845 1.00 82.31 126 GLN A CA 1
ATOM 927 C C . GLN A 1 126 ? -11.594 5.745 -0.804 1.00 82.31 126 GLN A C 1
ATOM 929 O O . GLN A 1 126 ? -11.676 6.723 -0.062 1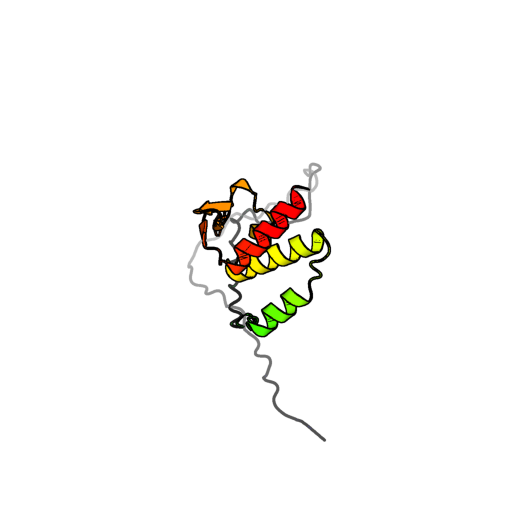.00 82.31 126 GLN A O 1
ATOM 934 N N . TYR A 1 127 ? -10.573 4.887 -0.732 1.00 87.00 127 TYR A N 1
ATOM 935 C CA . TYR A 1 127 ? -9.403 5.117 0.116 1.00 87.00 127 TYR A CA 1
ATOM 936 C C . TYR A 1 127 ? -8.482 6.146 -0.543 1.00 87.00 127 TYR A C 1
ATOM 938 O O . TYR A 1 127 ? -7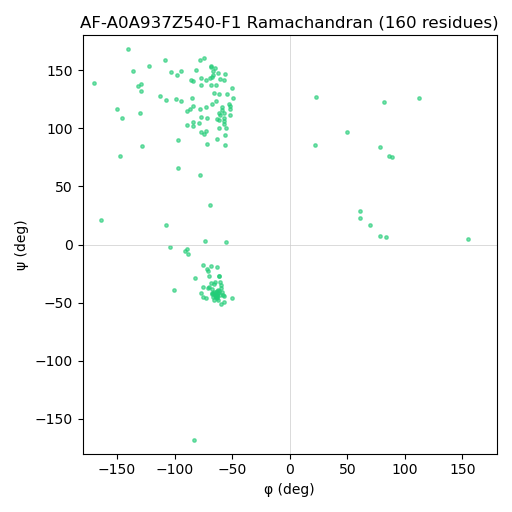.844 5.838 -1.547 1.00 87.00 127 TYR A O 1
ATOM 946 N N . THR A 1 128 ? -8.397 7.345 0.032 1.00 86.50 128 THR A N 1
ATOM 947 C CA . THR A 1 128 ? -7.647 8.464 -0.566 1.00 86.50 128 THR A CA 1
ATOM 948 C C . THR A 1 128 ? -6.279 8.644 0.079 1.00 86.50 128 THR A C 1
ATOM 950 O O . THR A 1 128 ? -5.299 8.918 -0.607 1.00 86.50 128 THR A O 1
ATOM 953 N N . HIS A 1 129 ? -6.183 8.477 1.401 1.00 89.62 129 HIS A N 1
ATOM 954 C CA . HIS A 1 129 ? -4.949 8.742 2.139 1.00 89.62 129 HIS A CA 1
ATOM 955 C C . HIS A 1 129 ? -4.641 7.656 3.170 1.00 89.62 129 HIS A C 1
ATOM 957 O O . HIS A 1 129 ? -5.540 7.081 3.784 1.00 89.62 129 HIS A O 1
ATOM 963 N N . ILE A 1 130 ? -3.347 7.436 3.411 1.00 90.38 130 ILE A N 1
ATOM 964 C CA . ILE A 1 130 ? -2.834 6.628 4.522 1.00 90.38 130 ILE A CA 1
ATOM 965 C C . ILE A 1 130 ? -2.106 7.548 5.498 1.00 90.38 130 ILE A C 1
ATOM 967 O O . ILE A 1 130 ? -1.195 8.290 5.117 1.00 90.38 130 ILE A O 1
ATOM 971 N N . ASN A 1 131 ? -2.478 7.470 6.775 1.00 90.06 131 ASN A N 1
ATOM 972 C CA . ASN A 1 131 ? -1.770 8.154 7.850 1.00 90.06 131 ASN A CA 1
ATOM 973 C C . ASN A 1 131 ? -0.657 7.250 8.403 1.00 90.06 131 ASN A C 1
ATOM 975 O O . ASN A 1 131 ? -0.902 6.214 9.017 1.00 90.06 131 ASN A O 1
ATOM 979 N N . ILE A 1 132 ? 0.597 7.657 8.228 1.00 88.19 132 ILE A N 1
ATOM 980 C CA . ILE A 1 132 ? 1.759 6.948 8.764 1.00 88.19 132 ILE A CA 1
ATOM 981 C C . ILE A 1 132 ? 1.997 7.433 10.192 1.00 88.19 132 ILE A C 1
ATOM 983 O O . ILE A 1 132 ? 2.328 8.595 10.420 1.00 88.19 132 ILE A O 1
ATOM 987 N N . ARG A 1 133 ? 1.880 6.531 11.169 1.00 82.38 133 ARG A N 1
ATOM 988 C CA . ARG A 1 133 ? 2.043 6.876 12.593 1.00 82.38 133 ARG A CA 1
ATOM 989 C C . ARG A 1 133 ? 3.498 7.093 13.008 1.00 82.38 133 ARG A C 1
ATOM 991 O O . ARG A 1 133 ? 3.769 7.933 13.858 1.00 82.38 133 ARG A O 1
ATOM 998 N N . ARG A 1 134 ? 4.431 6.319 12.444 1.00 80.75 134 ARG A N 1
ATOM 999 C CA . ARG A 1 134 ? 5.871 6.398 12.744 1.00 80.75 134 ARG A CA 1
ATOM 1000 C C . ARG A 1 134 ? 6.662 6.516 11.451 1.00 80.75 134 ARG A C 1
ATOM 1002 O O . ARG A 1 134 ? 7.112 5.513 10.910 1.00 80.75 134 ARG A O 1
ATOM 1009 N N . GLY A 1 135 ? 6.800 7.738 10.958 1.00 78.31 135 GLY A N 1
ATOM 1010 C CA . GLY A 1 135 ? 7.685 8.039 9.843 1.00 78.31 135 GLY A CA 1
ATOM 1011 C C . GLY A 1 135 ? 9.134 8.239 10.288 1.00 78.31 135 GLY A C 1
ATOM 1012 O O . GLY A 1 135 ? 9.529 7.986 11.434 1.00 78.31 135 GLY A O 1
ATOM 1013 N N . LYS A 1 136 ? 9.948 8.749 9.361 1.00 75.88 136 LYS A N 1
ATOM 1014 C CA . LYS A 1 136 ? 11.356 9.089 9.603 1.00 75.88 136 LYS A CA 1
ATOM 1015 C C . LYS A 1 136 ? 11.487 10.043 10.799 1.00 75.88 136 LYS A C 1
ATOM 1017 O O . LYS A 1 136 ? 10.819 11.071 10.866 1.00 75.88 136 LYS A O 1
ATOM 1022 N N . GLY A 1 137 ? 12.365 9.703 11.744 1.00 77.88 137 GLY A N 1
ATOM 1023 C CA . GLY A 1 137 ? 12.584 10.509 12.951 1.00 77.88 137 GLY A CA 1
ATOM 1024 C C . GLY A 1 137 ? 11.415 10.494 13.943 1.00 77.88 137 GLY A C 1
ATOM 1025 O O . GLY A 1 137 ? 11.346 11.370 14.796 1.00 77.88 137 GLY A O 1
ATOM 1026 N N . GLY A 1 138 ? 10.488 9.535 13.820 1.00 76.44 138 GLY A N 1
ATOM 1027 C CA . GLY A 1 138 ? 9.355 9.378 14.736 1.00 76.44 138 GLY A CA 1
ATOM 1028 C C . GLY A 1 138 ? 8.203 10.357 14.502 1.00 76.44 138 GLY A C 1
ATOM 1029 O O . GLY A 1 138 ? 7.271 10.384 15.300 1.00 76.44 138 GLY A O 1
ATOM 1030 N N . LYS A 1 139 ? 8.243 11.148 13.424 1.00 81.06 139 LYS A N 1
ATOM 1031 C CA . LYS A 1 139 ? 7.171 12.089 13.080 1.00 81.06 139 LYS A CA 1
ATOM 1032 C C . LYS A 1 139 ? 6.070 11.389 12.276 1.00 81.06 139 LYS A C 1
ATOM 1034 O O . LYS A 1 139 ? 6.395 10.549 11.431 1.00 81.06 139 LYS A O 1
ATOM 1039 N N . PRO A 1 140 ? 4.789 11.714 12.510 1.00 85.88 140 PRO A N 1
ATOM 1040 C CA . PRO A 1 140 ? 3.709 11.221 11.670 1.00 85.88 140 PRO A CA 1
ATOM 1041 C C . PRO A 1 140 ? 3.787 11.847 10.271 1.00 85.88 140 PRO A C 1
ATOM 1043 O O . PRO A 1 140 ? 4.314 12.946 10.098 1.00 85.88 140 PRO A O 1
ATOM 1046 N N . GLY A 1 141 ? 3.255 11.141 9.279 1.00 86.12 141 GLY A N 1
ATOM 1047 C CA . GLY A 1 141 ? 3.155 11.609 7.897 1.00 86.12 141 GLY A CA 1
ATOM 1048 C C . GLY A 1 141 ? 1.832 11.193 7.263 1.00 86.12 141 GLY A C 1
ATOM 1049 O O . GLY A 1 141 ? 1.107 10.365 7.813 1.00 86.12 141 GLY A O 1
ATOM 1050 N N . ARG A 1 142 ? 1.519 11.756 6.097 1.00 89.38 142 ARG A N 1
ATOM 1051 C CA . ARG A 1 142 ? 0.358 11.377 5.286 1.00 89.38 142 ARG A CA 1
ATOM 1052 C C . ARG A 1 142 ? 0.807 11.183 3.846 1.00 89.38 142 ARG A C 1
ATOM 1054 O O . ARG A 1 142 ? 1.573 11.998 3.341 1.00 89.38 142 ARG A O 1
ATOM 1061 N N . VAL A 1 143 ? 0.325 10.119 3.212 1.00 90.31 143 VAL A N 1
ATOM 1062 C CA . VAL A 1 143 ? 0.612 9.813 1.806 1.00 90.31 143 VAL A CA 1
ATOM 1063 C C . VAL A 1 143 ? -0.698 9.544 1.075 1.00 90.31 143 VAL A C 1
ATOM 1065 O O . VAL A 1 143 ? -1.600 8.916 1.634 1.00 90.31 143 VAL A O 1
ATOM 1068 N N . ALA A 1 144 ? -0.812 10.068 -0.144 1.00 90.50 144 ALA A N 1
ATOM 1069 C CA . ALA A 1 144 ? -1.954 9.830 -1.015 1.00 90.50 144 ALA A CA 1
ATOM 1070 C C . ALA A 1 144 ? -1.861 8.439 -1.656 1.00 90.50 144 ALA A C 1
ATOM 1072 O O . ALA A 1 144 ? -0.775 7.967 -1.989 1.00 90.50 144 ALA A O 1
ATOM 1073 N N . LEU A 1 145 ? -3.007 7.789 -1.819 1.00 90.88 145 LEU A N 1
ATOM 1074 C CA . LEU A 1 145 ? -3.147 6.523 -2.526 1.00 90.88 145 LEU A CA 1
ATOM 1075 C C . LEU A 1 145 ? -3.618 6.767 -3.956 1.00 90.88 145 LEU A C 1
ATOM 1077 O O . LEU A 1 145 ? -4.436 7.650 -4.209 1.00 90.88 145 LEU A O 1
ATOM 1081 N N . THR A 1 146 ? -3.155 5.934 -4.886 1.00 91.06 146 THR A N 1
ATOM 1082 C CA . THR A 1 146 ? -3.744 5.890 -6.225 1.00 91.06 146 THR A CA 1
ATOM 1083 C C . THR A 1 146 ? -5.061 5.112 -6.204 1.00 91.06 146 THR A C 1
ATOM 1085 O O . THR A 1 146 ? -5.296 4.244 -5.354 1.00 91.06 146 THR A O 1
ATOM 1088 N N . THR A 1 147 ? -5.906 5.350 -7.206 1.00 90.12 147 THR A N 1
ATOM 1089 C CA . THR A 1 147 ? -7.150 4.595 -7.404 1.00 90.12 147 THR A CA 1
ATOM 1090 C C . THR A 1 147 ? -6.895 3.093 -7.593 1.00 90.12 147 THR A C 1
ATOM 1092 O O . THR A 1 147 ? -7.676 2.268 -7.114 1.00 90.12 147 THR A O 1
ATOM 1095 N N . ARG A 1 148 ? -5.778 2.716 -8.240 1.00 90.88 148 ARG A N 1
ATOM 1096 C CA . ARG A 1 148 ? -5.388 1.311 -8.459 1.00 90.88 148 ARG A CA 1
ATOM 1097 C C . ARG A 1 148 ? -5.149 0.610 -7.120 1.00 90.88 148 ARG A C 1
ATOM 1099 O O . ARG A 1 148 ? -5.699 -0.471 -6.893 1.00 90.88 148 ARG A O 1
ATOM 1106 N N . ALA A 1 149 ? -4.383 1.234 -6.222 1.00 91.00 149 ALA A N 1
ATOM 1107 C CA . ALA A 1 149 ? -4.139 0.709 -4.881 1.00 91.00 149 ALA A CA 1
ATOM 1108 C C . ALA A 1 149 ? -5.414 0.656 -4.037 1.00 91.00 149 ALA A C 1
ATOM 1110 O O . ALA A 1 149 ? -5.685 -0.371 -3.412 1.00 91.00 149 ALA A O 1
ATOM 1111 N N . ALA A 1 150 ? -6.225 1.716 -4.065 1.00 91.06 150 ALA A N 1
ATOM 1112 C CA . ALA A 1 150 ? -7.473 1.788 -3.311 1.00 91.06 150 ALA A CA 1
ATOM 1113 C C . ALA A 1 150 ? -8.436 0.640 -3.665 1.00 91.06 150 ALA A C 1
ATOM 1115 O O . ALA A 1 150 ? -8.981 -0.009 -2.769 1.00 91.06 150 ALA A O 1
ATOM 1116 N N . ALA A 1 151 ? -8.588 0.326 -4.956 1.00 90.75 151 ALA A N 1
ATOM 1117 C CA . ALA A 1 151 ? -9.456 -0.757 -5.416 1.00 90.75 151 ALA A CA 1
ATOM 1118 C C . ALA A 1 151 ? -8.991 -2.140 -4.921 1.00 90.75 151 ALA A C 1
ATOM 1120 O O . ALA A 1 151 ? -9.796 -2.950 -4.455 1.00 90.75 151 ALA A O 1
ATOM 1121 N N . LYS A 1 152 ? -7.682 -2.425 -4.989 1.00 91.69 152 LYS A N 1
ATOM 1122 C CA . LYS A 1 152 ? -7.129 -3.704 -4.506 1.00 91.69 152 LYS A CA 1
ATOM 1123 C C . LYS A 1 152 ? -7.182 -3.814 -2.984 1.00 91.69 152 LYS A C 1
ATOM 1125 O O . LYS A 1 152 ? -7.454 -4.898 -2.468 1.00 91.69 152 LYS A O 1
ATOM 1130 N N . LEU A 1 153 ? -6.969 -2.703 -2.279 1.00 91.25 153 LEU A N 1
ATOM 1131 C CA . LEU A 1 153 ? -7.083 -2.636 -0.826 1.00 91.25 153 LEU A CA 1
ATOM 1132 C C . LEU A 1 153 ? -8.518 -2.925 -0.366 1.00 91.25 153 LEU A C 1
ATOM 1134 O O . LEU A 1 153 ? -8.701 -3.750 0.527 1.00 91.25 153 LEU A O 1
ATOM 1138 N N . GLY A 1 154 ? -9.520 -2.330 -1.022 1.00 89.94 154 GLY A N 1
ATOM 1139 C CA . GLY A 1 154 ? -10.935 -2.623 -0.772 1.00 89.94 154 GLY A CA 1
ATOM 1140 C C . GLY A 1 154 ? -11.261 -4.104 -0.965 1.00 89.94 154 GLY A C 1
ATOM 1141 O O . GLY A 1 154 ? -11.753 -4.752 -0.047 1.00 89.94 154 GLY A O 1
ATOM 1142 N N . GLY A 1 155 ? -10.844 -4.691 -2.092 1.00 90.31 155 GLY A N 1
ATOM 1143 C CA . GLY A 1 155 ? -11.076 -6.115 -2.357 1.00 90.31 155 GLY A CA 1
ATOM 1144 C C . GLY A 1 155 ? -10.417 -7.072 -1.349 1.00 90.31 155 GLY A C 1
ATOM 1145 O O . GLY A 1 155 ? -10.907 -8.187 -1.145 1.00 90.31 155 GLY A O 1
ATOM 1146 N N . TRP A 1 156 ? -9.315 -6.669 -0.705 1.00 91.88 156 TRP A N 1
ATOM 1147 C CA . TRP A 1 156 ? -8.736 -7.418 0.414 1.00 91.88 156 TRP A CA 1
ATOM 1148 C C . TRP A 1 156 ? -9.515 -7.215 1.718 1.00 91.88 156 TRP A C 1
ATOM 1150 O O . TRP A 1 156 ? -9.732 -8.190 2.437 1.00 91.88 156 TRP A O 1
ATOM 1160 N N . LEU A 1 157 ? -9.951 -5.990 2.025 1.00 90.50 157 LEU A N 1
ATOM 1161 C CA . LEU A 1 157 ? -10.740 -5.702 3.226 1.00 90.50 157 LEU A CA 1
ATOM 1162 C C . LEU A 1 157 ? -12.084 -6.444 3.212 1.00 90.50 157 LEU A C 1
ATOM 1164 O O . LEU A 1 157 ? -12.446 -7.037 4.227 1.00 90.50 157 LEU A O 1
ATOM 1168 N N . ASP A 1 158 ? -12.738 -6.538 2.055 1.00 89.75 158 ASP A N 1
ATOM 1169 C CA . ASP A 1 158 ? -13.957 -7.336 1.877 1.00 89.75 158 ASP A CA 1
ATOM 1170 C C . ASP A 1 158 ? -13.704 -8.833 2.094 1.00 89.75 158 ASP A C 1
ATOM 1172 O O . ASP A 1 158 ? -14.496 -9.537 2.719 1.00 89.75 158 ASP A O 1
ATOM 1176 N N . ALA A 1 159 ? -12.574 -9.341 1.589 1.00 89.44 159 ALA A N 1
ATOM 1177 C CA . ALA A 1 159 ? -12.178 -10.735 1.772 1.00 89.44 159 ALA A CA 1
ATOM 1178 C C . ALA A 1 159 ? -11.739 -11.049 3.211 1.00 89.44 159 ALA A C 1
ATOM 1180 O O . ALA A 1 159 ? -11.755 -12.211 3.596 1.00 89.44 159 ALA A O 1
ATOM 1181 N N . ARG A 1 160 ? -11.321 -10.035 3.978 1.00 87.56 160 ARG A N 1
ATOM 1182 C CA . ARG A 1 160 ? -10.951 -10.139 5.396 1.00 87.56 160 ARG A CA 1
ATOM 1183 C C . ARG A 1 160 ? -12.169 -10.099 6.321 1.00 87.56 160 ARG A C 1
ATOM 1185 O O . ARG A 1 160 ? -12.084 -10.609 7.432 1.00 87.56 160 ARG A O 1
ATOM 1192 N N . ALA A 1 161 ? -13.244 -9.435 5.903 1.00 84.38 161 ALA A N 1
ATOM 1193 C CA . ALA A 1 161 ? -14.485 -9.343 6.668 1.00 84.38 161 ALA A CA 1
ATOM 1194 C C . ALA A 1 161 ? -15.320 -10.638 6.625 1.00 84.38 161 ALA A C 1
ATOM 1196 O O . ALA A 1 161 ? -16.211 -10.802 7.455 1.00 84.38 161 ALA A O 1
ATOM 1197 N N . LYS A 1 162 ? -15.038 -11.524 5.662 1.00 67.62 162 LYS A N 1
ATOM 1198 C CA . LYS A 1 162 ? -15.600 -12.877 5.560 1.00 67.62 162 LYS A CA 1
ATOM 1199 C C . LYS A 1 162 ? -14.810 -13.866 6.405 1.00 67.62 162 LYS A C 1
ATOM 1201 O O . LYS A 1 162 ? -15.470 -14.749 6.988 1.00 67.62 162 LYS A O 1
#

Foldseek 3Di:
DDPDDDDDDPDDDDPPDDPPDDDDDDDDDDPDDPDDPPPDDPDDPPDDPPPDDDPPPPPPPPPPPPPPDDDDDDPVRLVVVLVVQDPPDLVSLVVSLLSQCCVFQVDDPVQSVPFDPVQFDDDPNWGFKGWRCQDPPRDIDIGTDDRVSRVSVVVSVVVVVD

Secondary structure (DSSP, 8-state):
------PPP--PPPP---------------PPP---TT---S-----------------------------PPPHHHHHHHHHTS-TTSHHHHHHHHHHHHHHHH---HHHHHT--GGGEEEETTEEEEEEESS-GGG--EEEEPPHHHHHHHHHHHHHHH-